Protein AF-Q5K183-F1 (afdb_monomer)

Sequence (86 aa):
SSRAPSMCATSTRRTTPPSRKFYWFTVEFGLCKEHGQIKAYGAGLLSSYGELLHAISDKCEHRAFEPASTAVQPYQDQEYQPIYNL

Foldseek 3Di:
DDDDDDDDPPPPPPPPPQAPQLCCLPAQVNWDQDPNFIATDHVVLVVDVVLVCVSRDPQAAEAADDSVCSSPDDDDDPDHGRYHYD

pLDDT: mean 76.69, std 14.88, range [42.19, 90.0]

Structure (mmCIF, N/CA/C/O backbone):
data_AF-Q5K183-F1
#
_entry.id   AF-Q5K183-F1
#
loop_
_atom_site.group_PDB
_atom_site.id
_atom_site.type_symbol
_atom_site.label_atom_id
_atom_site.label_alt_id
_atom_site.label_comp_id
_atom_site.label_asym_id
_atom_site.label_entity_id
_atom_site.label_seq_id
_atom_site.pdbx_PDB_ins_code
_atom_site.Cartn_x
_atom_site.Cartn_y
_atom_site.Cartn_z
_atom_site.occupancy
_atom_site.B_iso_or_equiv
_atom_site.auth_seq_id
_atom_site.auth_comp_id
_atom_site.auth_asym_id
_atom_site.auth_atom_id
_atom_site.pdbx_PDB_model_num
ATOM 1 N N . SER A 1 1 ? 43.834 -37.131 -24.019 1.00 42.19 1 SER A N 1
ATOM 2 C CA . SER A 1 1 ? 43.709 -36.029 -23.052 1.00 42.19 1 SER A CA 1
ATOM 3 C C . SER A 1 1 ? 42.679 -35.037 -23.570 1.00 42.19 1 SER A C 1
ATOM 5 O O . SER A 1 1 ? 42.784 -34.651 -24.725 1.00 42.19 1 SER A O 1
ATOM 7 N N . SER A 1 2 ? 41.690 -34.705 -22.731 1.00 44.09 2 SER A N 1
ATOM 8 C CA . SER A 1 2 ? 40.723 -33.597 -22.838 1.00 44.09 2 SER A CA 1
ATOM 9 C C . SER A 1 2 ? 39.695 -33.594 -23.992 1.00 44.09 2 SER A C 1
ATOM 11 O O . SER A 1 2 ? 39.924 -33.032 -25.058 1.00 44.09 2 SER A O 1
ATOM 13 N N . ARG A 1 3 ? 38.499 -34.152 -23.735 1.00 43.75 3 ARG A N 1
ATOM 14 C CA . ARG A 1 3 ? 37.232 -33.660 -24.311 1.00 43.75 3 ARG A CA 1
ATOM 15 C C . ARG A 1 3 ? 36.529 -32.870 -23.209 1.00 43.75 3 ARG A C 1
ATOM 17 O O . ARG A 1 3 ? 36.163 -33.457 -22.195 1.00 43.75 3 ARG A O 1
ATOM 24 N N . ALA A 1 4 ? 36.371 -31.563 -23.389 1.00 47.81 4 ALA A N 1
ATOM 25 C CA . ALA A 1 4 ? 35.518 -30.751 -22.528 1.00 47.81 4 ALA A CA 1
ATOM 26 C C . ALA A 1 4 ? 34.037 -31.035 -22.864 1.00 47.81 4 ALA A C 1
ATOM 28 O O . ALA A 1 4 ? 33.709 -31.159 -24.048 1.00 47.81 4 ALA A O 1
ATOM 29 N N . PRO A 1 5 ? 33.138 -31.167 -21.874 1.00 49.03 5 PRO A N 1
ATOM 30 C CA . PRO A 1 5 ? 31.720 -31.354 -22.137 1.00 49.03 5 PRO A CA 1
ATOM 31 C C . PRO A 1 5 ? 31.065 -30.034 -22.566 1.00 49.03 5 PRO A C 1
ATOM 33 O O . PRO A 1 5 ? 31.363 -28.964 -22.039 1.00 49.03 5 PRO A O 1
ATOM 36 N N . SER A 1 6 ? 30.157 -30.144 -23.535 1.00 50.06 6 SER A N 1
ATOM 37 C CA . SER A 1 6 ? 29.278 -29.078 -24.017 1.00 50.06 6 SER A CA 1
ATOM 38 C C . SER A 1 6 ? 28.496 -28.470 -22.851 1.00 50.06 6 SER A C 1
ATOM 40 O O . SER A 1 6 ? 27.657 -29.141 -22.252 1.00 50.06 6 SER A O 1
ATOM 42 N N . MET A 1 7 ? 28.757 -27.203 -22.525 1.00 45.62 7 MET A N 1
ATOM 43 C CA . MET A 1 7 ? 27.934 -26.455 -21.577 1.00 45.62 7 MET A CA 1
ATOM 44 C C . MET A 1 7 ? 26.530 -26.282 -22.163 1.00 45.62 7 MET A C 1
ATOM 46 O O . MET A 1 7 ? 26.357 -25.689 -23.227 1.00 45.62 7 MET A O 1
ATOM 50 N N . CYS A 1 8 ? 25.522 -26.796 -21.456 1.00 42.47 8 CYS A N 1
ATOM 51 C CA . CYS A 1 8 ? 24.139 -26.376 -21.627 1.00 42.47 8 CYS A CA 1
ATOM 52 C C . CYS A 1 8 ? 24.074 -24.855 -21.462 1.00 42.47 8 CYS A C 1
ATOM 54 O O . CYS A 1 8 ? 24.385 -24.330 -20.394 1.00 42.47 8 CYS A O 1
ATOM 56 N N . ALA A 1 9 ? 23.654 -24.152 -22.512 1.00 46.97 9 ALA A N 1
ATOM 57 C CA . ALA A 1 9 ? 23.244 -22.763 -22.416 1.00 46.97 9 ALA A CA 1
ATOM 58 C C . ALA A 1 9 ? 21.957 -22.697 -21.580 1.00 46.97 9 ALA A C 1
ATOM 60 O O . ALA A 1 9 ? 20.847 -22.743 -22.109 1.00 46.97 9 ALA A O 1
ATOM 61 N N . THR A 1 10 ? 22.092 -22.632 -20.256 1.00 44.84 10 THR A N 1
ATOM 62 C CA . THR A 1 10 ? 20.987 -22.237 -19.388 1.00 44.84 10 THR A CA 1
ATOM 63 C C . THR A 1 10 ? 20.666 -20.802 -19.760 1.00 44.84 10 THR A C 1
ATOM 65 O O . THR A 1 10 ? 21.476 -19.908 -19.530 1.00 44.84 10 THR A O 1
ATOM 68 N N . SER A 1 11 ? 19.526 -20.611 -20.423 1.00 47.66 11 SER A N 1
ATOM 69 C CA . SER A 1 11 ? 18.959 -19.313 -20.765 1.00 47.66 11 SER A CA 1
ATOM 70 C C . SER A 1 11 ? 19.126 -18.363 -19.581 1.00 47.66 11 SER A C 1
ATOM 72 O O . SER A 1 11 ? 18.424 -18.480 -18.575 1.00 47.66 11 SER A O 1
ATOM 74 N N . THR A 1 12 ? 20.090 -17.446 -19.675 1.00 48.25 12 THR A N 1
ATOM 75 C CA . THR A 1 12 ? 20.178 -16.304 -18.778 1.00 48.25 12 THR A CA 1
ATOM 76 C C . THR A 1 12 ? 18.905 -15.519 -19.031 1.00 48.25 12 THR A C 1
ATOM 78 O O . THR A 1 12 ? 18.831 -14.728 -19.974 1.00 48.25 12 THR A O 1
ATOM 81 N N . ARG A 1 13 ? 17.861 -15.781 -18.233 1.00 55.50 13 ARG A N 1
ATOM 82 C CA . ARG A 1 13 ? 16.708 -14.893 -18.126 1.00 55.50 13 ARG A CA 1
ATOM 83 C C . ARG A 1 13 ? 17.330 -13.528 -17.877 1.00 55.50 13 ARG A C 1
ATOM 85 O O . ARG A 1 13 ? 17.948 -13.322 -16.837 1.00 55.50 13 ARG A O 1
ATOM 92 N N . ARG A 1 14 ? 17.264 -12.640 -18.871 1.00 50.00 14 ARG A N 1
ATOM 93 C CA . ARG A 1 14 ? 17.610 -11.229 -18.719 1.00 50.00 14 ARG A CA 1
ATOM 94 C C . ARG A 1 14 ? 16.734 -10.725 -17.579 1.00 50.00 14 ARG A C 1
ATOM 96 O O . ARG A 1 14 ? 15.584 -10.367 -17.808 1.00 50.00 14 ARG A O 1
ATOM 103 N N . THR A 1 15 ? 17.243 -10.747 -16.354 1.00 53.50 15 THR A N 1
ATOM 104 C CA . THR A 1 15 ? 16.667 -10.000 -15.246 1.00 53.50 15 THR A CA 1
ATOM 105 C C . THR A 1 15 ? 16.931 -8.553 -15.603 1.00 53.50 15 THR A C 1
ATOM 107 O O . THR A 1 15 ? 17.990 -7.999 -15.313 1.00 53.50 15 THR A O 1
ATOM 110 N N . THR A 1 16 ? 16.022 -7.982 -16.390 1.00 57.44 16 THR A N 1
ATOM 111 C CA . THR A 1 16 ? 15.994 -6.548 -16.633 1.00 57.44 16 THR A CA 1
ATOM 112 C C . THR A 1 16 ? 15.975 -5.912 -15.246 1.00 57.44 16 THR A C 1
ATOM 114 O O . THR A 1 16 ? 15.194 -6.377 -14.408 1.00 57.44 16 THR A O 1
ATOM 117 N N . PRO A 1 17 ? 16.858 -4.945 -14.945 1.00 56.59 17 PRO A N 1
ATOM 118 C CA . PRO A 1 17 ? 16.808 -4.277 -13.655 1.00 56.59 17 PRO A CA 1
ATOM 119 C C . PRO A 1 17 ? 15.371 -3.793 -13.421 1.00 56.59 17 PRO A C 1
ATOM 121 O O . PRO A 1 17 ? 14.741 -3.327 -14.381 1.00 56.59 17 PRO A O 1
ATOM 124 N N . PRO A 1 18 ? 14.827 -3.964 -12.202 1.00 61.47 18 PRO A N 1
ATOM 125 C CA . PRO A 1 18 ? 13.457 -3.574 -11.914 1.00 61.47 18 PRO A CA 1
ATOM 126 C C . PRO A 1 18 ? 13.248 -2.131 -12.368 1.00 61.47 18 PRO A C 1
ATOM 128 O O . PRO A 1 18 ? 14.074 -1.255 -12.098 1.00 61.47 18 PRO A O 1
ATOM 131 N N . SER A 1 19 ? 12.182 -1.896 -13.132 1.00 71.00 19 SER A N 1
ATOM 132 C CA . SER A 1 19 ? 11.885 -0.563 -13.645 1.00 71.00 19 SER A CA 1
ATOM 133 C C . SER A 1 19 ? 11.753 0.418 -12.477 1.00 71.00 19 SER A C 1
ATOM 135 O O . SER A 1 19 ? 11.372 0.039 -11.372 1.00 71.00 19 SER A O 1
ATOM 137 N N . ARG A 1 20 ? 12.032 1.708 -12.697 1.00 75.69 20 ARG A N 1
ATOM 138 C CA . ARG A 1 20 ? 11.873 2.743 -11.653 1.00 75.69 20 ARG A CA 1
ATOM 139 C C . ARG A 1 20 ? 10.476 2.700 -10.999 1.00 75.69 20 ARG A C 1
ATOM 141 O O . ARG A 1 20 ? 10.348 2.952 -9.809 1.00 75.69 20 ARG A O 1
ATOM 148 N N . LYS A 1 21 ? 9.461 2.293 -11.770 1.00 76.81 21 LYS A N 1
ATOM 149 C CA . LYS A 1 21 ? 8.090 2.023 -11.316 1.00 76.81 21 LYS A CA 1
ATOM 150 C C . LYS A 1 21 ? 7.992 0.857 -10.335 1.00 76.81 21 LYS A C 1
ATOM 152 O O . LYS A 1 21 ? 7.303 0.979 -9.335 1.00 76.81 21 LYS A O 1
ATOM 157 N N . PHE A 1 22 ? 8.694 -0.246 -10.591 1.00 78.19 22 PHE A N 1
ATOM 158 C CA . PHE A 1 22 ? 8.748 -1.373 -9.662 1.00 78.19 22 PHE A CA 1
ATOM 159 C C . PHE A 1 22 ? 9.236 -0.913 -8.288 1.00 78.19 22 PHE A C 1
ATOM 161 O O . PHE A 1 22 ? 8.548 -1.142 -7.302 1.00 78.19 22 PHE A O 1
ATOM 168 N N . TYR A 1 23 ? 10.360 -0.188 -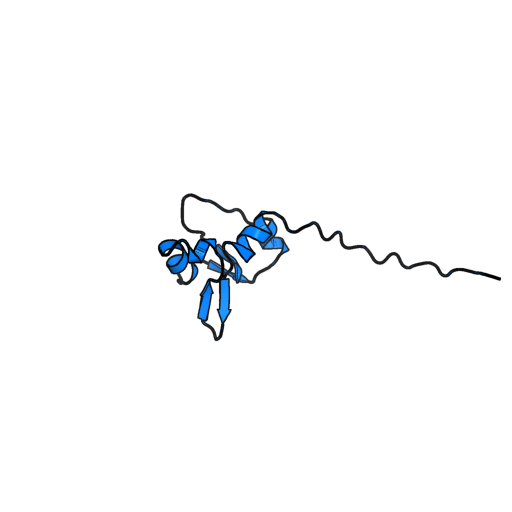8.240 1.00 78.94 23 TYR A N 1
ATOM 169 C CA . TYR A 1 23 ? 10.886 0.346 -6.981 1.00 78.94 23 TYR A CA 1
ATOM 170 C C . TYR A 1 23 ? 9.879 1.272 -6.287 1.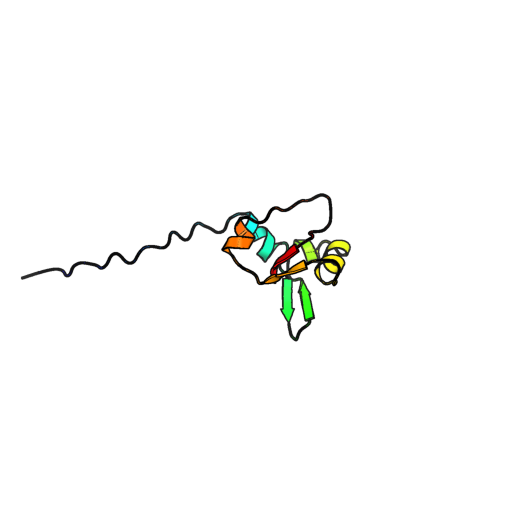00 78.94 23 TYR A C 1
ATOM 172 O O . TYR A 1 23 ? 9.632 1.125 -5.094 1.00 78.94 23 TYR A O 1
ATOM 180 N N . TRP A 1 24 ? 9.251 2.171 -7.049 1.00 78.19 24 TRP A N 1
ATOM 181 C CA . TRP A 1 24 ? 8.234 3.101 -6.559 1.00 78.19 24 TRP A CA 1
ATOM 182 C C . TRP A 1 24 ? 7.050 2.380 -5.897 1.00 78.19 24 TRP A C 1
ATOM 184 O O . TRP A 1 24 ? 6.735 2.623 -4.737 1.00 78.19 24 TRP A O 1
ATOM 194 N N . PHE A 1 25 ? 6.438 1.417 -6.584 1.00 79.69 25 PHE A N 1
ATOM 195 C CA . PHE A 1 25 ? 5.284 0.690 -6.050 1.00 79.69 25 PHE A CA 1
ATOM 196 C C . PHE A 1 25 ? 5.628 -0.263 -4.899 1.00 79.69 25 PHE A C 1
ATOM 198 O O . PHE A 1 25 ? 4.738 -0.614 -4.135 1.00 79.69 25 PHE A O 1
ATOM 205 N N . THR A 1 26 ? 6.892 -0.672 -4.748 1.00 79.81 26 THR A N 1
ATOM 206 C CA . THR A 1 26 ? 7.310 -1.535 -3.632 1.00 79.81 26 THR A CA 1
ATOM 207 C C . THR A 1 26 ? 7.822 -0.775 -2.419 1.00 79.81 26 THR A C 1
ATOM 209 O O . THR A 1 26 ? 7.508 -1.162 -1.303 1.00 79.81 26 THR A O 1
ATOM 212 N N . VAL A 1 27 ? 8.651 0.254 -2.610 1.00 83.50 27 VAL A N 1
ATOM 213 C CA . VAL A 1 27 ? 9.372 0.932 -1.518 1.00 83.50 27 VAL A CA 1
ATOM 214 C C . VAL A 1 27 ? 8.672 2.221 -1.113 1.00 83.50 27 VAL A C 1
ATOM 216 O O . VAL A 1 27 ? 8.574 2.516 0.073 1.00 83.50 27 VAL A O 1
ATOM 219 N N . GLU A 1 28 ? 8.144 2.972 -2.077 1.00 84.81 28 GLU A N 1
ATOM 220 C CA . GLU A 1 28 ? 7.462 4.237 -1.793 1.00 84.81 28 GLU A CA 1
ATOM 221 C C . GLU A 1 28 ? 5.984 4.001 -1.447 1.00 84.81 28 GLU A C 1
ATOM 223 O O . GLU A 1 28 ? 5.468 4.601 -0.507 1.00 84.81 28 GLU A O 1
ATOM 228 N N . PHE A 1 29 ? 5.322 3.064 -2.137 1.00 83.81 29 PHE A N 1
ATOM 229 C CA . PHE A 1 29 ? 3.879 2.797 -2.003 1.00 83.81 29 PHE A CA 1
ATOM 230 C C . PHE A 1 29 ? 3.539 1.339 -1.657 1.00 83.81 29 PHE A C 1
ATOM 232 O O . PHE A 1 29 ? 2.450 0.858 -1.961 1.00 83.81 29 PHE A O 1
ATOM 239 N N . GLY A 1 30 ? 4.472 0.635 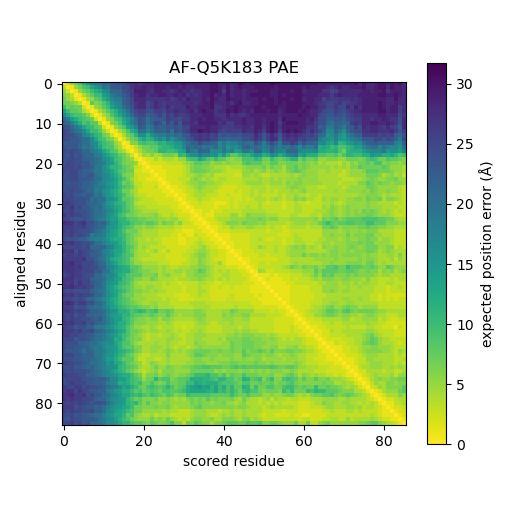-1.016 1.00 85.62 30 GLY A N 1
ATOM 240 C CA . GLY A 1 30 ? 4.296 -0.763 -0.637 1.00 85.62 30 GLY A CA 1
ATOM 241 C C . GLY A 1 30 ? 3.255 -0.978 0.464 1.00 85.62 30 GLY A C 1
ATOM 242 O O . GLY A 1 30 ? 3.269 -0.301 1.502 1.00 85.62 30 GLY A O 1
ATOM 243 N N . LEU A 1 31 ? 2.387 -1.966 0.243 1.00 89.19 31 LEU A N 1
ATOM 244 C CA . LEU A 1 31 ? 1.434 -2.488 1.217 1.00 89.19 31 LEU A CA 1
ATOM 245 C C . LEU A 1 31 ? 1.758 -3.950 1.520 1.00 89.19 31 LEU A C 1
ATOM 247 O O . LEU A 1 31 ? 2.231 -4.678 0.658 1.00 89.19 31 LEU A O 1
ATOM 251 N N . CYS A 1 32 ? 1.480 -4.391 2.740 1.00 88.75 32 CYS A N 1
ATOM 252 C CA . CYS A 1 32 ? 1.559 -5.791 3.125 1.00 88.75 32 CYS A CA 1
ATOM 253 C C . CYS A 1 32 ? 0.254 -6.230 3.790 1.00 88.75 32 CYS A C 1
ATOM 255 O O . CYS A 1 32 ? -0.463 -5.436 4.403 1.00 88.75 32 CYS A O 1
ATOM 257 N N . LYS A 1 33 ? -0.058 -7.522 3.681 1.00 88.00 33 LYS A N 1
ATOM 258 C CA . LYS A 1 33 ? -1.183 -8.128 4.394 1.00 88.00 33 LYS A CA 1
ATOM 259 C C . LYS A 1 33 ? -0.664 -8.978 5.545 1.00 88.00 33 LYS A C 1
ATOM 261 O O . LYS A 1 33 ? -0.082 -10.038 5.334 1.00 88.00 33 LYS A O 1
ATOM 266 N N . GLU A 1 34 ? -0.923 -8.540 6.769 1.00 87.88 34 GLU A N 1
ATOM 267 C CA . GLU A 1 34 ? -0.526 -9.234 7.993 1.00 87.88 34 GLU A CA 1
ATOM 268 C C . GLU A 1 34 ? -1.758 -9.622 8.801 1.00 87.88 34 GLU A C 1
ATOM 270 O O . GLU A 1 34 ? -2.586 -8.775 9.127 1.00 87.88 34 GLU A O 1
ATOM 275 N N . HIS A 1 35 ? -1.882 -10.903 9.159 1.00 88.19 35 HIS A N 1
ATOM 276 C CA . HIS A 1 35 ? -3.006 -11.406 9.964 1.00 88.19 35 HIS A CA 1
ATOM 277 C C . HIS A 1 35 ? -4.390 -11.031 9.394 1.00 88.19 35 HIS A C 1
ATOM 279 O O . HIS A 1 35 ? -5.338 -10.779 10.131 1.00 88.19 35 HIS A O 1
ATOM 285 N N . GLY A 1 36 ? -4.499 -10.959 8.064 1.00 85.81 36 GLY A N 1
ATOM 286 C CA . GLY A 1 36 ? -5.728 -10.564 7.375 1.00 85.81 36 GLY A CA 1
ATOM 287 C C . GLY A 1 36 ? -5.952 -9.053 7.262 1.00 85.81 36 GLY A C 1
ATOM 288 O O . GLY A 1 36 ? -6.862 -8.659 6.539 1.00 85.81 36 GLY A O 1
ATOM 289 N N . GLN A 1 37 ? -5.118 -8.223 7.892 1.00 86.69 37 GLN A N 1
ATOM 290 C CA . GLN A 1 37 ? -5.200 -6.763 7.838 1.00 86.69 37 GLN A CA 1
ATOM 291 C C . GLN A 1 37 ? -4.189 -6.186 6.850 1.00 86.69 37 GLN A C 1
ATOM 293 O O . GLN A 1 37 ? -3.059 -6.663 6.754 1.00 86.69 37 GLN A O 1
ATOM 298 N N . ILE A 1 38 ? -4.597 -5.145 6.130 1.00 89.62 38 ILE A N 1
ATOM 299 C CA . ILE A 1 38 ? -3.726 -4.412 5.213 1.00 89.62 38 ILE A CA 1
ATOM 300 C C . ILE A 1 38 ? -2.969 -3.355 6.010 1.00 89.62 38 ILE A C 1
ATOM 302 O O . ILE A 1 38 ? -3.562 -2.581 6.761 1.00 89.62 38 ILE A O 1
ATOM 306 N N . LYS A 1 39 ? -1.649 -3.335 5.850 1.00 89.56 39 LYS A N 1
ATOM 307 C CA . LYS A 1 39 ? -0.748 -2.370 6.470 1.00 89.56 39 LYS A CA 1
ATOM 308 C C . LYS A 1 39 ? 0.114 -1.728 5.398 1.00 89.56 39 LYS A C 1
ATOM 310 O O . LYS A 1 39 ? 0.540 -2.389 4.458 1.00 89.56 39 LYS A O 1
ATOM 315 N N . ALA A 1 40 ? 0.394 -0.443 5.555 1.00 90.00 40 ALA A N 1
ATOM 316 C CA . ALA A 1 40 ? 1.353 0.243 4.707 1.00 90.00 40 ALA A CA 1
ATOM 317 C C . ALA A 1 40 ? 2.737 0.235 5.347 1.00 90.00 40 ALA A C 1
ATOM 319 O O . ALA A 1 40 ? 2.871 0.462 6.551 1.00 90.00 40 ALA A O 1
ATOM 320 N N . TYR A 1 41 ? 3.758 0.028 4.523 1.00 88.56 41 TYR A N 1
ATOM 321 C CA . TYR A 1 41 ? 5.159 0.181 4.918 1.00 88.56 41 TYR A CA 1
ATOM 322 C C . TYR A 1 41 ? 5.927 1.133 3.989 1.00 88.56 41 TYR A C 1
ATOM 324 O O . TYR A 1 41 ? 7.070 1.481 4.283 1.00 88.56 41 TYR A O 1
ATOM 332 N N . GLY A 1 42 ? 5.316 1.555 2.876 1.00 86.69 42 GLY A N 1
ATOM 333 C CA . GLY A 1 42 ? 5.933 2.467 1.922 1.00 86.69 42 GLY A CA 1
ATOM 334 C C . GLY A 1 42 ? 6.185 3.865 2.495 1.00 86.69 42 GLY A C 1
ATOM 335 O O . GLY A 1 42 ? 5.326 4.429 3.176 1.00 86.69 42 GLY A O 1
ATOM 336 N N . ALA A 1 43 ? 7.350 4.446 2.203 1.00 86.38 43 ALA A N 1
ATOM 337 C CA . ALA A 1 43 ? 7.745 5.758 2.728 1.00 86.38 43 ALA A CA 1
ATOM 338 C C . ALA A 1 43 ? 6.807 6.899 2.277 1.00 86.38 43 ALA A C 1
ATOM 340 O O . ALA A 1 43 ? 6.460 7.773 3.076 1.00 86.38 43 ALA A O 1
ATOM 341 N N . GLY A 1 44 ? 6.330 6.853 1.030 1.00 84.25 44 GLY A N 1
ATOM 342 C CA . GLY A 1 44 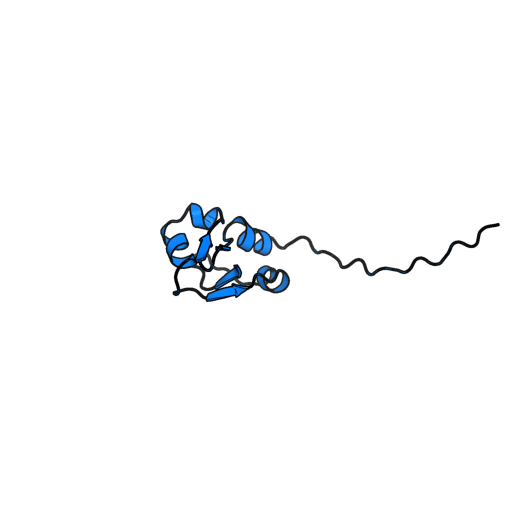? 5.337 7.781 0.488 1.00 84.25 44 GLY A CA 1
ATOM 343 C C . GLY A 1 44 ? 4.011 7.720 1.246 1.00 84.25 44 GLY A C 1
ATOM 344 O O . GLY A 1 44 ? 3.483 8.753 1.651 1.00 84.25 44 GLY A O 1
ATOM 345 N N . LEU A 1 45 ? 3.529 6.514 1.557 1.00 85.94 45 LEU A N 1
ATOM 346 C CA . LEU A 1 45 ? 2.306 6.331 2.348 1.00 85.94 45 LEU A CA 1
ATOM 347 C C . LEU A 1 45 ? 2.481 6.827 3.785 1.00 85.94 45 LEU A C 1
ATOM 349 O O . LEU A 1 45 ? 1.630 7.538 4.307 1.00 85.94 45 LEU A O 1
ATOM 353 N N . LEU A 1 46 ? 3.609 6.513 4.422 1.00 85.12 46 LEU A N 1
ATOM 354 C CA . LEU A 1 46 ? 3.873 6.935 5.800 1.00 85.12 46 LEU A CA 1
ATOM 355 C C . LEU A 1 46 ? 4.067 8.454 5.940 1.00 85.12 46 LEU A C 1
ATOM 357 O O . LEU A 1 46 ? 3.843 8.998 7.021 1.00 85.12 46 LEU A O 1
ATOM 361 N N . SER A 1 47 ? 4.448 9.145 4.863 1.00 86.31 47 SER A N 1
ATOM 362 C CA . SER A 1 47 ? 4.569 10.609 4.840 1.00 86.31 47 SER A CA 1
ATOM 363 C C . SER A 1 47 ? 3.259 11.341 4.514 1.00 86.31 47 SER A C 1
ATOM 365 O O . SER A 1 47 ? 3.157 12.541 4.774 1.00 86.31 47 SER A O 1
ATOM 367 N N . SER A 1 48 ? 2.236 10.637 4.015 1.00 86.94 48 SER A N 1
ATOM 368 C CA . SER A 1 48 ? 0.937 11.203 3.635 1.00 86.94 48 SER A CA 1
ATOM 369 C C . SER A 1 48 ? -0.210 10.495 4.354 1.00 86.94 48 SER A C 1
ATOM 371 O O . SER A 1 48 ? -0.690 9.444 3.936 1.00 86.94 48 SER A O 1
ATOM 373 N N . TYR A 1 49 ? -0.714 11.107 5.428 1.00 85.12 49 TYR A N 1
ATOM 374 C CA . TYR A 1 49 ? -1.803 10.528 6.224 1.00 85.12 49 TYR A CA 1
ATOM 375 C C . TYR A 1 49 ? -3.085 10.271 5.408 1.00 85.12 49 TYR A C 1
ATOM 377 O O . TYR A 1 49 ? -3.744 9.249 5.590 1.00 85.12 49 TYR A O 1
ATOM 385 N N . GLY A 1 50 ? -3.433 11.178 4.488 1.00 88.50 50 GLY A N 1
ATOM 386 C CA . GLY A 1 50 ? -4.619 11.022 3.640 1.00 88.50 50 GLY A CA 1
ATOM 387 C C . GLY A 1 50 ? -4.499 9.841 2.679 1.00 88.50 50 GLY A C 1
ATOM 388 O O . GLY A 1 50 ? -5.443 9.064 2.530 1.00 88.50 50 GLY A O 1
ATOM 389 N N . GLU A 1 51 ? -3.323 9.667 2.077 1.00 85.50 51 GLU A N 1
ATOM 390 C CA . GLU A 1 51 ? -3.091 8.570 1.142 1.00 85.50 51 GLU A CA 1
ATOM 391 C C . GLU A 1 51 ? -2.915 7.228 1.853 1.00 85.50 51 GLU A C 1
ATOM 393 O O . GLU A 1 51 ? -3.420 6.218 1.376 1.00 85.50 51 GLU A O 1
ATOM 398 N N . LEU A 1 52 ? -2.312 7.221 3.044 1.00 88.75 52 LEU A N 1
ATOM 399 C CA . LEU A 1 52 ? -2.270 6.050 3.916 1.00 88.75 52 LEU A CA 1
ATOM 400 C C . LEU A 1 52 ? -3.674 5.517 4.214 1.00 88.75 52 LEU A C 1
ATOM 402 O O . LEU A 1 52 ? -3.931 4.330 4.025 1.00 88.75 52 LEU A O 1
ATOM 406 N N . LEU A 1 53 ? -4.582 6.392 4.663 1.00 89.44 53 LEU A N 1
ATOM 407 C CA . LEU A 1 53 ? -5.963 6.008 4.956 1.00 89.44 53 LEU A CA 1
ATOM 408 C C . LEU A 1 53 ? -6.687 5.501 3.711 1.00 89.44 53 LEU A C 1
ATOM 410 O O . LEU A 1 53 ? -7.467 4.558 3.809 1.00 89.44 53 LEU A O 1
ATOM 414 N N . HIS A 1 54 ? -6.432 6.106 2.550 1.00 89.94 54 HIS A N 1
ATOM 415 C CA . HIS A 1 54 ? -6.993 5.633 1.292 1.00 89.94 54 HIS A CA 1
ATOM 416 C C . HIS A 1 54 ? -6.476 4.230 0.941 1.00 89.94 54 HIS A C 1
ATOM 418 O O . HIS A 1 54 ? -7.283 3.333 0.695 1.00 89.94 54 HIS A O 1
ATOM 424 N N . ALA A 1 55 ? -5.159 4.022 1.017 1.00 88.19 55 ALA A N 1
ATOM 425 C CA . ALA A 1 55 ? -4.483 2.783 0.646 1.00 88.19 55 ALA A CA 1
ATOM 426 C C . ALA A 1 55 ? -4.853 1.581 1.530 1.00 88.19 55 ALA A C 1
ATOM 428 O O . ALA A 1 55 ? -4.828 0.449 1.056 1.00 88.19 55 ALA A O 1
ATOM 429 N N . ILE A 1 56 ? -5.211 1.797 2.800 1.00 89.19 56 ILE A N 1
ATOM 430 C CA . ILE A 1 56 ? -5.679 0.726 3.704 1.00 89.19 56 ILE A CA 1
ATOM 431 C C . ILE A 1 56 ? -7.208 0.576 3.735 1.00 89.19 56 ILE A C 1
ATOM 433 O O . ILE A 1 56 ? -7.718 -0.273 4.463 1.00 89.19 56 ILE A O 1
ATOM 437 N N . SER A 1 57 ? -7.944 1.411 2.996 1.00 88.69 57 SER A N 1
ATOM 438 C CA . SER A 1 57 ? -9.409 1.368 2.940 1.00 88.69 57 SER A CA 1
ATOM 439 C C . SER A 1 57 ? -9.927 0.507 1.793 1.00 88.69 57 SER A C 1
ATOM 441 O O . SER A 1 57 ? -9.235 0.281 0.805 1.00 88.69 57 SER A O 1
ATOM 443 N N . ASP A 1 58 ? -11.208 0.152 1.860 1.00 85.12 58 ASP A N 1
ATOM 444 C CA . ASP A 1 58 ? -11.908 -0.591 0.803 1.00 85.12 58 ASP A CA 1
ATOM 445 C C . ASP A 1 58 ? -12.297 0.283 -0.412 1.00 85.12 58 ASP A C 1
ATOM 447 O O . ASP A 1 58 ? -13.059 -0.144 -1.278 1.00 85.12 58 ASP A O 1
ATOM 451 N N . LYS A 1 59 ? -11.827 1.540 -0.472 1.00 86.38 59 LYS A N 1
ATOM 452 C CA . LYS A 1 59 ? -12.101 2.466 -1.588 1.00 86.38 59 LYS A CA 1
ATOM 453 C C . LYS A 1 59 ? -11.166 2.269 -2.781 1.00 86.38 59 LYS A C 1
ATOM 455 O O . LYS A 1 59 ? -11.437 2.825 -3.842 1.00 86.38 59 LYS A O 1
ATOM 460 N N . CYS A 1 60 ? -10.076 1.532 -2.592 1.00 87.31 60 CYS A N 1
ATOM 461 C CA . CYS A 1 60 ? -9.083 1.239 -3.616 1.00 87.31 60 CYS A CA 1
ATOM 462 C C . CYS A 1 60 ? -9.062 -0.262 -3.928 1.00 87.31 60 CYS A C 1
ATOM 464 O O . CYS A 1 60 ? -9.530 -1.085 -3.140 1.00 87.31 60 CYS A O 1
ATOM 466 N N . GLU A 1 61 ? -8.541 -0.624 -5.097 1.00 87.88 61 GLU A N 1
ATOM 467 C CA . GLU A 1 61 ? -8.387 -2.021 -5.490 1.00 87.88 61 GLU A CA 1
ATOM 468 C C . GLU A 1 61 ? -7.028 -2.551 -5.012 1.00 87.88 61 GLU A C 1
ATOM 470 O O . GLU A 1 61 ? -5.973 -2.079 -5.444 1.00 87.88 61 GLU A O 1
ATOM 475 N N . HIS A 1 62 ? -7.039 -3.570 -4.153 1.00 88.81 62 HIS A N 1
ATOM 476 C CA . HIS A 1 62 ? -5.823 -4.286 -3.775 1.00 88.81 62 HIS A CA 1
ATOM 477 C C . HIS A 1 62 ? -5.581 -5.469 -4.705 1.00 88.81 62 HIS A C 1
ATOM 479 O O . HIS A 1 62 ? -6.399 -6.388 -4.788 1.00 88.81 62 HIS A O 1
ATOM 485 N N . ARG A 1 63 ? -4.429 -5.482 -5.373 1.00 87.88 63 ARG A N 1
ATOM 486 C CA . ARG 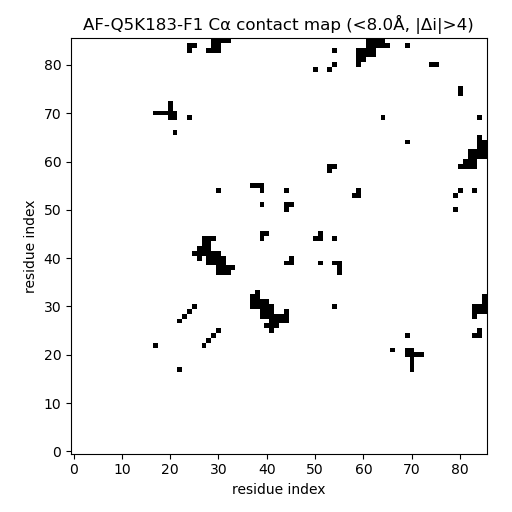A 1 63 ? -3.995 -6.597 -6.224 1.00 87.88 63 ARG A CA 1
ATOM 487 C C . ARG A 1 63 ? -2.836 -7.340 -5.597 1.00 87.88 63 ARG A C 1
ATOM 489 O O . ARG A 1 63 ? -2.061 -6.764 -4.848 1.00 87.88 63 ARG A O 1
ATOM 496 N N . ALA A 1 64 ? -2.700 -8.617 -5.935 1.00 85.12 64 ALA A N 1
ATOM 497 C CA . ALA A 1 64 ? -1.503 -9.366 -5.586 1.00 85.12 64 ALA A CA 1
ATOM 498 C C . ALA A 1 64 ? -0.281 -8.768 -6.297 1.00 85.12 64 ALA A C 1
ATOM 500 O O . ALA A 1 64 ? -0.346 -8.410 -7.478 1.00 85.12 64 ALA A O 1
ATOM 501 N N . PHE A 1 65 ? 0.830 -8.678 -5.579 1.00 83.75 65 PHE A N 1
ATOM 502 C CA . PHE A 1 65 ? 2.085 -8.183 -6.101 1.00 83.75 65 PHE A CA 1
ATOM 503 C C . PHE A 1 65 ? 2.639 -9.107 -7.187 1.00 83.75 65 PHE A C 1
ATOM 505 O O . PHE A 1 65 ? 3.144 -10.196 -6.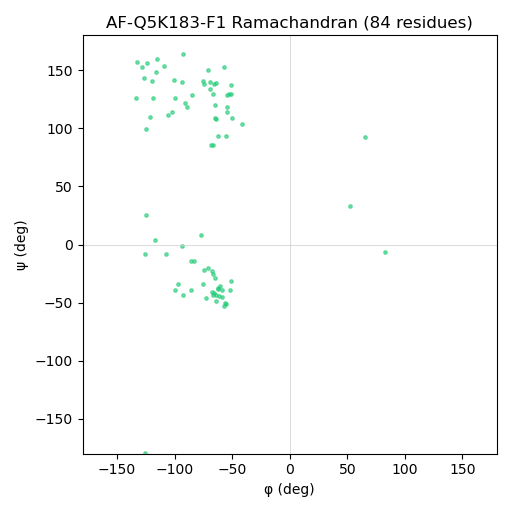923 1.00 83.75 65 PHE A O 1
ATOM 512 N N . GLU A 1 66 ? 2.590 -8.621 -8.427 1.00 83.62 66 GLU A N 1
ATOM 513 C CA . GLU A 1 66 ? 3.141 -9.293 -9.599 1.00 83.62 66 GLU A CA 1
ATOM 514 C C . GLU A 1 66 ? 4.189 -8.393 -10.271 1.00 83.62 66 GLU A C 1
ATOM 516 O O . GLU A 1 66 ? 3.828 -7.385 -10.887 1.00 83.62 66 GLU A O 1
ATOM 521 N N . PRO A 1 67 ? 5.493 -8.734 -10.208 1.00 80.19 67 PRO A N 1
ATOM 522 C CA . PRO A 1 67 ? 6.577 -7.894 -10.723 1.00 80.19 67 PRO A CA 1
ATOM 523 C C . PRO A 1 67 ? 6.395 -7.434 -12.171 1.00 80.19 67 PRO A C 1
ATOM 525 O O . PRO A 1 67 ? 6.714 -6.292 -12.506 1.00 80.19 67 PRO A O 1
ATOM 528 N N . ALA A 1 68 ? 5.874 -8.315 -13.030 1.00 83.06 68 ALA A N 1
ATOM 529 C CA . ALA A 1 68 ? 5.642 -8.016 -14.439 1.00 83.06 68 ALA A CA 1
ATOM 530 C C . ALA A 1 68 ? 4.535 -6.966 -14.628 1.00 83.06 68 ALA A C 1
ATOM 532 O O . ALA A 1 68 ? 4.689 -6.056 -15.443 1.00 83.06 68 ALA A O 1
ATOM 533 N N . SER A 1 69 ? 3.461 -7.062 -13.842 1.00 80.69 69 SER A N 1
ATOM 534 C CA . SER A 1 69 ? 2.322 -6.140 -13.871 1.00 80.69 69 SER A CA 1
ATOM 535 C C . SER A 1 69 ? 2.683 -4.787 -13.257 1.00 80.69 69 SER A C 1
ATOM 537 O O . SER A 1 69 ? 2.448 -3.743 -13.866 1.00 80.69 69 SER A O 1
ATOM 539 N N . THR A 1 70 ? 3.348 -4.795 -12.100 1.00 82.88 70 THR A N 1
ATOM 540 C CA . THR A 1 70 ? 3.788 -3.585 -11.390 1.00 82.88 70 THR A CA 1
ATOM 541 C C . THR A 1 70 ? 4.755 -2.749 -12.233 1.00 82.88 70 THR A C 1
ATOM 543 O O . THR A 1 70 ? 4.706 -1.519 -12.226 1.00 82.88 70 THR A O 1
ATOM 546 N N . ALA A 1 71 ? 5.621 -3.399 -13.017 1.00 78.62 71 ALA A N 1
ATOM 547 C CA . ALA A 1 71 ? 6.601 -2.709 -13.850 1.00 78.62 71 ALA A CA 1
ATOM 548 C C . ALA A 1 71 ? 5.980 -1.884 -14.992 1.00 78.62 71 ALA A C 1
ATOM 550 O O . ALA A 1 71 ? 6.610 -0.919 -15.441 1.00 78.62 71 ALA A O 1
ATOM 551 N N . VAL A 1 72 ? 4.779 -2.248 -15.456 1.00 81.94 72 VAL A N 1
ATOM 552 C CA . VAL A 1 72 ? 4.065 -1.577 -16.558 1.00 81.94 72 VAL A CA 1
ATOM 553 C C . VAL A 1 72 ? 2.864 -0.758 -16.090 1.00 81.94 72 VAL A C 1
ATOM 555 O O . VAL A 1 72 ? 2.324 0.011 -16.884 1.00 81.94 72 VAL A O 1
ATOM 558 N N . GLN A 1 73 ? 2.487 -0.861 -14.812 1.00 79.62 73 GLN A N 1
ATOM 559 C CA . GLN A 1 73 ? 1.353 -0.144 -14.239 1.00 79.62 73 GLN A CA 1
ATOM 560 C C . GLN A 1 73 ? 1.475 1.376 -14.484 1.00 79.62 73 GLN A C 1
ATOM 562 O O . GLN A 1 73 ? 2.538 1.975 -14.248 1.00 79.62 73 GLN A O 1
ATOM 567 N N . PRO A 1 74 ? 0.423 2.020 -15.020 1.00 77.94 74 PRO A N 1
ATOM 568 C CA . PRO A 1 74 ? 0.347 3.471 -15.059 1.00 77.94 74 PRO A CA 1
ATOM 569 C C . PRO A 1 74 ? 0.151 4.008 -13.635 1.00 77.94 74 PRO A C 1
ATOM 571 O O . PRO A 1 74 ? -0.585 3.424 -12.845 1.00 77.94 74 PRO A O 1
ATOM 574 N N . TYR A 1 75 ? 0.825 5.109 -13.317 1.00 75.19 75 TYR A N 1
ATOM 575 C CA . TYR A 1 75 ? 0.637 5.855 -12.074 1.00 75.19 75 TYR A CA 1
ATOM 576 C C . TYR A 1 75 ? 0.296 7.301 -12.416 1.00 75.19 75 TYR A C 1
ATOM 578 O O . TYR A 1 75 ? 0.642 7.781 -13.498 1.00 75.19 75 TYR A O 1
ATOM 586 N N . GLN A 1 76 ? -0.368 7.973 -11.486 1.00 74.56 76 GLN A N 1
ATOM 587 C CA . GLN A 1 76 ? -0.662 9.400 -11.552 1.00 74.56 76 GLN A CA 1
ATOM 588 C C . GLN A 1 76 ? -0.308 10.046 -10.203 1.00 74.56 76 GLN A C 1
ATOM 590 O O . GLN A 1 76 ? -0.198 9.338 -9.203 1.00 74.56 76 GLN A O 1
ATOM 595 N N . ASP A 1 77 ? -0.054 11.349 -10.192 1.00 74.06 77 ASP A N 1
ATOM 596 C CA . ASP A 1 77 ? 0.438 12.122 -9.043 1.00 74.06 77 ASP A CA 1
ATOM 597 C C . ASP A 1 77 ? -0.545 13.208 -8.562 1.00 74.06 77 ASP A C 1
ATOM 599 O O . ASP A 1 77 ? -0.215 13.979 -7.663 1.00 74.06 77 ASP A O 1
ATOM 603 N N . GLN A 1 78 ? -1.741 13.283 -9.153 1.00 76.00 78 GLN A N 1
ATOM 604 C CA . GLN A 1 78 ? -2.730 14.338 -8.897 1.00 76.00 78 GLN A CA 1
ATOM 605 C C . GLN A 1 78 ? -3.802 13.927 -7.875 1.00 76.00 78 GLN A C 1
ATOM 607 O O . GLN A 1 78 ? -4.274 14.758 -7.103 1.00 76.00 78 GLN A O 1
ATOM 612 N N . GLU A 1 79 ? -4.179 12.65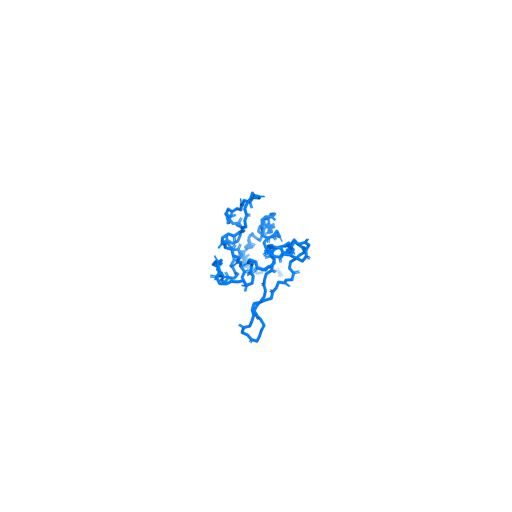3 -7.863 1.00 82.12 79 GLU A N 1
ATOM 613 C CA . GLU A 1 79 ? -5.200 12.042 -7.011 1.00 82.12 79 GLU A CA 1
ATOM 614 C C . GLU A 1 79 ? -4.625 10.832 -6.251 1.00 82.12 79 GLU A C 1
ATOM 616 O O . GLU A 1 79 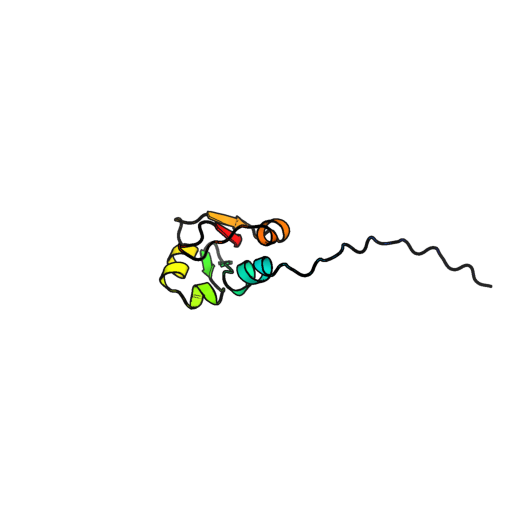? -3.450 10.491 -6.390 1.00 82.12 79 GLU A O 1
ATOM 621 N N . TYR A 1 80 ? -5.437 10.154 -5.437 1.00 82.56 80 TYR A N 1
ATOM 622 C CA . TYR A 1 80 ? -5.014 8.915 -4.775 1.00 82.56 80 TYR A CA 1
ATOM 623 C C . TYR A 1 80 ? -4.897 7.752 -5.767 1.00 82.56 80 TYR A C 1
ATOM 625 O O . TYR A 1 80 ? -5.622 7.698 -6.763 1.00 82.56 80 TYR A O 1
ATOM 633 N N . GLN A 1 81 ? -3.992 6.799 -5.510 1.00 79.81 81 GLN A N 1
ATOM 634 C CA . GLN A 1 81 ? -3.850 5.658 -6.415 1.00 79.81 81 GLN A CA 1
ATOM 635 C C . GLN A 1 81 ? -5.110 4.778 -6.379 1.00 79.81 81 GLN A C 1
ATOM 637 O O . GLN A 1 81 ? -5.533 4.351 -5.307 1.00 79.81 81 GLN A O 1
ATOM 642 N N . PRO A 1 82 ? -5.690 4.426 -7.538 1.00 83.12 82 PRO A N 1
ATOM 643 C CA . PRO A 1 82 ? -6.857 3.549 -7.577 1.00 83.12 82 PRO A CA 1
ATOM 644 C C . PRO A 1 82 ? -6.504 2.083 -7.288 1.00 83.12 82 PRO A C 1
ATOM 646 O O . PRO A 1 82 ? -7.381 1.303 -6.925 1.00 83.12 82 PRO A O 1
ATOM 649 N N . ILE A 1 83 ? -5.237 1.698 -7.485 1.00 85.31 83 ILE A N 1
ATOM 650 C CA . ILE A 1 83 ? -4.753 0.318 -7.385 1.00 85.31 83 ILE A CA 1
ATOM 651 C C . ILE A 1 83 ? -3.461 0.293 -6.568 1.00 85.31 83 ILE A C 1
ATOM 653 O O . ILE A 1 83 ? -2.482 0.944 -6.947 1.00 85.31 83 ILE A O 1
ATOM 657 N N . TYR A 1 84 ? -3.431 -0.534 -5.525 1.00 86.44 84 TYR A N 1
ATOM 658 C CA . TYR A 1 84 ? -2.233 -0.816 -4.732 1.00 86.44 84 TYR A CA 1
ATOM 659 C C . TYR A 1 84 ? -1.891 -2.309 -4.789 1.00 86.44 84 TYR A C 1
ATOM 661 O O . TYR A 1 84 ? -2.778 -3.163 -4.760 1.00 86.44 84 TYR A O 1
ATOM 669 N N . ASN A 1 85 ? -0.598 -2.629 -4.869 1.00 84.75 85 ASN A N 1
ATOM 670 C CA . ASN A 1 85 ? -0.116 -4.009 -4.960 1.00 84.75 85 ASN A CA 1
ATOM 671 C C . ASN A 1 85 ? 0.351 -4.502 -3.572 1.00 84.75 85 ASN A C 1
ATOM 673 O O . ASN A 1 85 ? 1.170 -3.830 -2.945 1.00 84.75 85 ASN A O 1
ATOM 677 N N . LEU A 1 86 ? -0.190 -5.645 -3.122 1.00 80.25 86 LEU A N 1
ATOM 678 C CA . LEU A 1 86 ? 0.052 -6.344 -1.844 1.00 80.25 86 LEU A CA 1
ATOM 679 C C . LEU A 1 86 ? 1.083 -7.467 -1.954 1.00 80.25 86 LEU A C 1
ATOM 681 O O . LEU A 1 86 ? 0.927 -8.284 -2.889 1.00 80.25 86 LEU A O 1
#

InterPro domains:
  IPR001273 Aromatic amino acid hydroxylase [PTHR11473] (21-84)
  IPR019774 Aromatic amino acid hydroxylase, C-terminal [PF00351] (21-84)
  IPR019774 Aromatic amino acid hydroxylase, C-terminal [PR00372] (40-58)
  IP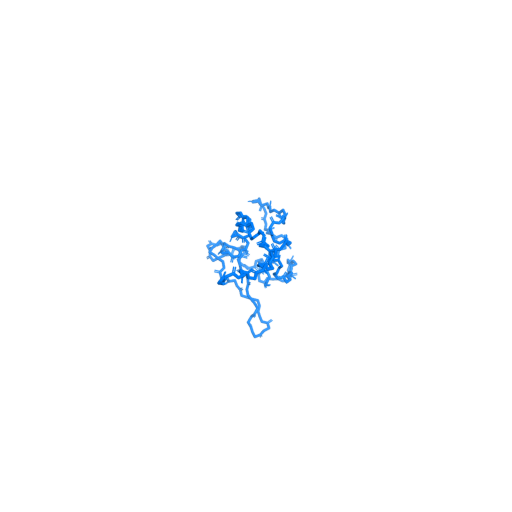R019774 Aromatic amino acid hydroxylase, C-terminal [PR00372] (71-86)
  IPR019774 Aromatic amino acid hydroxylase, C-terminal [PS51410] (1-86)
  IPR036329 Aromatic amino acid monoxygenase, C-terminal domain superfamily [SSF56534] (21-84)
  IPR036951 Aromatic amino acid hydroxylase superfamily [G3DSA:1.10.800.10] (8-86)

Mean predicted aligned error: 10.57 Å

Organism: Drosophila bipectinata (NCBI:txid42026)

Secondary structure (DSSP, 8-state):
---------------PPPPHHHHIIIIIS-EEEETTEEEE--HHHHH-HHHHHHHTSTTSEEE---HHHHHH----SSS--SEEE-

Radius of gyration: 19.08 Å; Cα contacts (8 Å, |Δi|>4): 102; chains: 1; bounding box: 56×50×34 Å

Solvent-accessible surface area (backbone atoms only — not comparable to full-atom values): 5425 Å² total; per-residue (Å²): 136,88,83,81,79,85,76,77,81,72,77,76,72,77,77,67,74,77,40,76,50,32,52,41,48,53,53,31,49,16,39,42,75,55,97,89,40,67,44,80,75,6,56,55,32,76,73,29,70,71,52,34,56,44,73,60,36,92,89,34,46,79,40,77,65,42,74,76,58,48,45,66,56,88,82,74,88,86,63,78,73,64,65,44,44,63

Nearest PDB structures (foldseek):
  1toh-assembly1_A  TM=9.685E-01  e=7.437E-09  Rattus norvegicus
  2toh-assembly1_A  TM=9.686E-01  e=7.437E-09  Rattus norvegicus
  2xsn-assembly1_C  TM=9.633E-01  e=7.437E-09  Homo sapiens
  6zvp-assembly1_D  TM=9.493E-01  e=5.666E-08  Homo sapiens
  7zik-assembly1_A  TM=9.362E-01  e=3.289E-06  Homo sapiens